Protein AF-A0A513X501-F1 (afdb_monomer)

Secondary structure (DSSP, 8-state):
-HHHHHHHHHHHHHHHHHHHHHHHHHHHHHHHHHHHHHHHHHHHHT-TT--S--HHHHHHHHHHHHHHHHHHHHHHHHHHSTT-------B--TT-SS-BS-TTS-SS-HHHHHHHHHHH-HHHHHHHHHHTT-----HHHHHHHHHHTT-SSS----

Organism: NCBI:txid112615

InterPro domains:
  IPR011598 Myc-type, basic helix-loop-helix (bHLH) domain [PF00010] (31-70)
  IPR036638 Helix-loop-helix DNA-binding domain superfamily [G3DSA:4.10.280.10] (30-89)
  IPR036638 Helix-loop-helix DNA-binding domain superfamily [SSF47459] (31-78)
  IPR045239 Transcription factor bHLH95-like, basic helix-loop-helix domain [cd11393] (33-77)

Radius of gyration: 31.14 Å; Cα contacts (8 Å, |Δi|>4): 43; chains: 1; bounding box: 76×45×89 Å

pLDDT: mean 70.7, std 17.61, range [33.5, 97.0]

Solvent-accessible surface area (backbone atoms only — not comparable to full-atom values): 9720 Å² total; per-residue (Å²): 114,70,67,61,52,51,53,50,52,50,53,53,50,50,53,50,49,53,51,52,52,51,51,50,52,52,53,54,50,51,56,54,51,50,54,50,54,49,52,53,50,53,56,46,71,74,41,96,76,66,68,98,55,59,72,70,54,50,51,49,50,49,53,52,49,53,51,50,51,50,54,50,50,51,53,55,53,45,71,76,53,78,82,68,92,74,96,59,72,76,49,86,52,91,92,50,100,60,74,47,79,49,98,79,69,66,103,53,57,70,69,54,51,52,49,48,38,41,72,76,38,49,64,63,38,46,54,53,30,49,75,68,77,41,82,91,66,60,73,89,55,46,60,60,57,59,52,59,78,72,53,97,77,84,89,86,73,135

Sequence (158 aa):
WLFIKVVFASLCFISFLIFLVNLLIVYQWQMYRAKIAEAIKALKNALPHSESGNQASILDNVINYIKFLKVRIDALSLTRLNGEASAHSFVHIEGFGHYLLHPQAYHQPLEEMVGHLLNLNPQVANELLEHKGLAIVPMDSAYAILQISSDPCSNLCP

Structure (mmCIF, N/CA/C/O backbone):
data_AF-A0A513X501-F1
#
_entry.id   AF-A0A513X501-F1
#
loop_
_atom_site.group_PDB
_atom_site.id
_atom_site.type_symbol
_atom_site.label_atom_id
_atom_site.label_alt_id
_atom_site.label_comp_id
_atom_site.label_asym_id
_atom_site.label_entity_id
_atom_site.label_seq_id
_atom_site.pdbx_PDB_ins_code
_atom_site.Cartn_x
_atom_site.Cartn_y
_atom_site.Cartn_z
_atom_site.occupancy
_atom_site.B_iso_or_equiv
_atom_site.auth_seq_id
_atom_site.auth_comp_id
_atom_site.auth_asym_id
_atom_site.auth_atom_id
_atom_site.pdbx_PDB_model_num
ATOM 1 N N . TRP A 1 1 ? -30.133 -11.949 52.568 1.00 77.56 1 TRP A N 1
ATOM 2 C CA . TRP A 1 1 ? -29.432 -10.650 52.441 1.00 77.56 1 TRP A CA 1
ATOM 3 C C . TRP A 1 1 ? -28.114 -10.757 51.668 1.00 77.56 1 TRP A C 1
ATOM 5 O O . TRP A 1 1 ? -27.929 -10.005 50.721 1.00 77.56 1 TRP A O 1
ATOM 15 N N . LEU A 1 2 ? -27.231 -11.716 51.986 1.00 90.00 2 LEU A N 1
ATOM 16 C CA . LEU A 1 2 ? -25.951 -11.912 51.279 1.00 90.00 2 LEU A CA 1
ATOM 17 C C . LEU A 1 2 ? -26.117 -12.218 49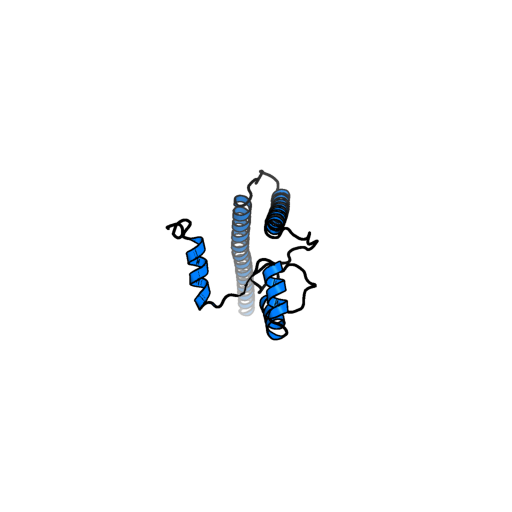.775 1.00 90.00 2 LEU A C 1
ATOM 19 O O . LEU A 1 2 ? -25.456 -11.604 48.948 1.00 90.00 2 LEU A O 1
ATOM 23 N N . PHE A 1 3 ? -27.064 -13.091 49.419 1.00 91.31 3 PHE A N 1
ATOM 24 C CA . PHE A 1 3 ? -27.344 -13.463 48.024 1.00 91.31 3 PHE A CA 1
ATOM 25 C C . PHE A 1 3 ? -27.724 -12.259 47.144 1.00 91.31 3 PHE A C 1
ATOM 27 O O . PHE A 1 3 ? -27.195 -12.088 46.052 1.00 91.31 3 PHE A O 1
ATOM 34 N N . ILE A 1 4 ? -28.571 -11.364 47.660 1.00 91.81 4 ILE A N 1
ATOM 35 C CA . ILE A 1 4 ? -29.000 -10.146 46.952 1.00 91.81 4 ILE A CA 1
ATOM 36 C C . ILE A 1 4 ? -27.806 -9.217 46.696 1.00 91.81 4 ILE A C 1
ATOM 38 O O . ILE A 1 4 ? -27.670 -8.674 45.604 1.00 91.81 4 ILE A O 1
ATOM 42 N N . LYS A 1 5 ? -26.903 -9.075 47.675 1.00 92.69 5 LYS A N 1
ATOM 43 C CA . LYS A 1 5 ? -25.679 -8.280 47.513 1.00 92.69 5 LYS A CA 1
ATOM 44 C C . LYS A 1 5 ? -24.746 -8.852 46.443 1.00 92.69 5 LYS A C 1
ATOM 46 O O . LYS A 1 5 ? -24.177 -8.080 45.678 1.00 92.69 5 LYS A O 1
ATOM 51 N N . VAL A 1 6 ? -24.615 -10.177 46.367 1.00 93.06 6 VAL A N 1
ATOM 52 C CA . VAL A 1 6 ? -23.782 -10.853 45.357 1.00 93.06 6 VAL A CA 1
ATOM 53 C C . VAL A 1 6 ? -24.349 -10.653 43.951 1.00 93.06 6 VAL A C 1
ATOM 55 O O . VAL A 1 6 ? -23.607 -10.295 43.040 1.00 93.06 6 VAL A O 1
ATOM 58 N N . VAL A 1 7 ? -25.664 -10.808 43.779 1.00 94.56 7 VAL A N 1
ATOM 59 C CA . VAL A 1 7 ? -26.328 -10.585 42.484 1.00 94.56 7 VAL A CA 1
ATOM 60 C C . VAL A 1 7 ? -26.182 -9.130 42.038 1.00 94.56 7 VAL A C 1
ATOM 62 O O . VAL A 1 7 ? -25.830 -8.872 40.890 1.00 94.56 7 VAL A O 1
ATOM 65 N N . PHE A 1 8 ? -26.377 -8.172 42.946 1.00 94.88 8 PHE A N 1
ATOM 66 C CA . PHE A 1 8 ? -26.233 -6.753 42.619 1.00 94.88 8 PHE A CA 1
ATOM 67 C C . PHE A 1 8 ? -24.787 -6.384 42.249 1.00 94.88 8 PHE A C 1
ATOM 69 O O . PHE A 1 8 ? -24.561 -5.673 41.272 1.00 94.88 8 PHE A O 1
ATOM 76 N N . ALA A 1 9 ? -23.799 -6.913 42.979 1.00 94.19 9 ALA A N 1
ATOM 77 C CA . ALA A 1 9 ? -22.387 -6.727 42.653 1.00 94.19 9 ALA A CA 1
ATOM 78 C C . ALA A 1 9 ? -22.026 -7.335 41.286 1.00 94.19 9 ALA A C 1
ATOM 80 O O . ALA A 1 9 ? -21.313 -6.707 40.507 1.00 94.19 9 ALA A O 1
ATOM 81 N N . SER A 1 10 ? -22.563 -8.517 40.964 1.00 93.94 10 SER A N 1
ATOM 82 C CA . SER A 1 10 ? -22.358 -9.176 39.671 1.00 93.94 10 SER A CA 1
ATOM 83 C C . SER A 1 10 ? -22.969 -8.382 38.514 1.00 93.94 10 SER A C 1
ATOM 85 O O . SER A 1 10 ? -22.292 -8.157 37.515 1.00 93.94 10 SER A O 1
ATOM 87 N N . LEU A 1 11 ? -24.197 -7.875 38.657 1.00 94.75 11 LEU A N 1
ATOM 88 C CA . LEU A 1 11 ? -24.830 -7.033 37.636 1.00 94.75 11 LEU A CA 1
ATOM 89 C C . LEU A 1 11 ? -24.072 -5.718 37.424 1.00 94.75 11 LEU A C 1
ATOM 91 O O . LEU A 1 11 ? -23.882 -5.294 36.285 1.00 94.75 11 LEU A O 1
ATOM 95 N N . CYS A 1 12 ? -23.590 -5.099 38.505 1.00 95.81 12 CYS A N 1
ATOM 96 C CA . CYS A 1 12 ? -22.773 -3.889 38.428 1.00 95.81 12 CYS A CA 1
ATOM 97 C C . CYS A 1 12 ? -21.448 -4.157 37.695 1.00 95.81 12 CYS A C 1
ATOM 99 O O . CYS A 1 12 ? -21.051 -3.393 36.816 1.00 95.81 12 CYS A O 1
ATOM 101 N N . PHE A 1 13 ? -20.807 -5.293 37.984 1.00 96.50 13 PHE A N 1
ATOM 102 C CA . PHE A 1 13 ? -19.590 -5.723 37.301 1.00 96.50 13 PHE A CA 1
ATOM 103 C C . PHE A 1 13 ? -19.830 -6.015 35.814 1.00 96.50 13 PHE A C 1
ATOM 105 O O . PHE A 1 13 ? -19.068 -5.553 34.969 1.00 96.50 13 PHE A O 1
ATOM 112 N N . ILE A 1 14 ? -20.917 -6.711 35.470 1.00 95.31 14 ILE A N 1
ATOM 113 C CA . ILE A 1 14 ? -21.296 -6.980 34.076 1.00 95.31 14 ILE A CA 1
ATOM 114 C C . ILE A 1 14 ? -21.557 -5.667 33.327 1.00 95.31 14 ILE A C 1
ATOM 116 O O . ILE A 1 14 ? -21.045 -5.481 32.226 1.00 95.31 14 ILE A O 1
ATOM 120 N N . SER A 1 15 ? -22.290 -4.726 33.928 1.00 95.50 15 SER A N 1
ATOM 121 C CA . SER A 1 15 ? -22.539 -3.412 33.324 1.00 95.50 15 SER A CA 1
ATOM 122 C C . SER A 1 15 ? -21.243 -2.628 33.100 1.00 95.50 15 SER A C 1
ATOM 124 O O . SER A 1 15 ? -21.082 -1.986 32.061 1.00 95.50 15 SER A O 1
ATOM 126 N N . PHE A 1 16 ? -20.303 -2.694 34.046 1.00 96.50 16 PHE A N 1
ATOM 127 C CA . PHE A 1 16 ? -18.990 -2.068 33.915 1.00 96.50 16 PHE A CA 1
ATOM 128 C C . PHE A 1 16 ? -18.161 -2.705 32.791 1.00 96.50 16 PHE A C 1
ATOM 130 O O . PHE A 1 16 ? -17.573 -1.992 31.980 1.00 96.50 16 PHE A O 1
ATOM 137 N N . LEU A 1 17 ? -18.168 -4.036 32.678 1.00 96.19 17 LEU A N 1
ATOM 138 C CA . LEU A 1 17 ? -17.501 -4.740 31.583 1.00 96.19 17 LEU A CA 1
ATOM 139 C C . LEU A 1 17 ? -18.095 -4.377 30.218 1.00 96.19 17 LEU A C 1
ATOM 141 O O . LEU A 1 17 ? -17.344 -4.104 29.285 1.00 96.19 17 LEU A O 1
ATOM 145 N N . ILE A 1 18 ? -19.425 -4.312 30.098 1.00 96.19 18 ILE A N 1
ATOM 146 C CA . ILE A 1 18 ? -20.095 -3.882 28.861 1.00 96.19 18 ILE A CA 1
ATOM 147 C C . ILE A 1 18 ? -19.661 -2.461 28.489 1.00 96.19 18 ILE A C 1
ATOM 149 O O . ILE A 1 18 ? -19.356 -2.196 27.325 1.00 96.19 18 ILE A O 1
ATOM 153 N N . PHE A 1 19 ? -19.595 -1.550 29.462 1.00 97.00 19 PHE A N 1
ATOM 154 C CA . PHE A 1 19 ? -19.128 -0.186 29.226 1.00 97.00 19 PHE A CA 1
ATOM 155 C C . PHE A 1 19 ? -17.679 -0.156 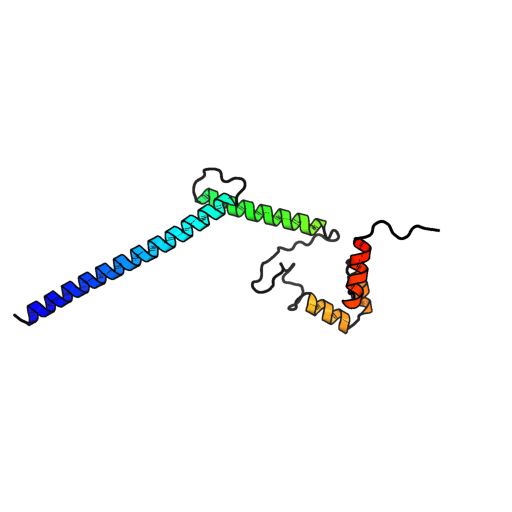28.723 1.00 97.00 19 PHE A C 1
ATOM 157 O O . PHE A 1 19 ? -17.394 0.509 27.728 1.00 97.00 19 PHE A O 1
ATOM 164 N N . LEU A 1 20 ? -16.777 -0.922 29.345 1.00 96.56 20 LEU A N 1
ATOM 165 C CA . LEU A 1 20 ? -15.379 -1.005 28.918 1.00 96.56 20 LEU A CA 1
ATOM 166 C C . LEU A 1 20 ? -15.221 -1.584 27.508 1.00 96.56 20 LEU A C 1
ATOM 168 O O . LEU A 1 20 ? -14.431 -1.061 26.725 1.00 96.56 20 LEU A O 1
ATOM 172 N N . VAL A 1 21 ? -15.980 -2.626 27.158 1.00 96.88 21 VAL A N 1
ATOM 173 C CA . VAL A 1 21 ? -15.942 -3.214 25.810 1.00 96.88 21 VAL A CA 1
ATOM 174 C C . VAL A 1 21 ? -16.429 -2.208 24.767 1.00 96.88 21 VAL A C 1
ATOM 176 O O . VAL A 1 21 ? -15.765 -2.021 23.750 1.00 96.88 21 VAL A O 1
ATOM 179 N N . ASN A 1 22 ? -17.534 -1.501 25.026 1.00 96.19 22 ASN A N 1
ATOM 180 C CA . ASN A 1 22 ? -18.016 -0.448 24.127 1.00 96.19 22 ASN A CA 1
ATOM 181 C C . ASN A 1 22 ? -16.998 0.691 23.984 1.00 96.19 22 ASN A C 1
ATOM 183 O O . ASN A 1 22 ? -16.740 1.148 22.871 1.00 96.19 22 ASN A O 1
ATOM 187 N N . LEU A 1 23 ? -16.374 1.112 25.088 1.00 96.12 23 LEU A N 1
ATOM 188 C CA . LEU A 1 23 ? -15.333 2.136 25.071 1.00 96.12 23 LEU A CA 1
ATOM 189 C C . LEU A 1 23 ? -14.127 1.698 24.227 1.00 96.12 23 LEU A C 1
ATOM 191 O O . LEU A 1 23 ? -13.620 2.485 23.430 1.00 96.12 23 LEU A O 1
ATOM 195 N N . LEU A 1 24 ? -13.706 0.436 24.346 1.00 95.62 24 LEU A N 1
ATOM 196 C CA . LEU A 1 24 ? -12.615 -0.127 23.555 1.00 95.62 24 LEU A CA 1
ATOM 197 C C . LEU A 1 24 ? -12.963 -0.198 22.060 1.00 95.62 24 LEU A C 1
ATOM 199 O O . LEU A 1 24 ? -12.135 0.170 21.228 1.00 95.62 24 LEU A O 1
ATOM 203 N N . ILE A 1 25 ? -14.183 -0.624 21.714 1.00 94.62 25 ILE A N 1
ATOM 204 C CA . ILE A 1 25 ? -14.667 -0.663 20.324 1.00 94.62 25 ILE A CA 1
ATOM 205 C C . ILE A 1 25 ? -14.643 0.742 19.719 1.00 94.62 25 ILE A C 1
ATOM 207 O O . ILE A 1 25 ? -14.110 0.934 18.627 1.00 94.62 25 ILE A O 1
ATOM 211 N N . VAL A 1 26 ? -15.169 1.736 20.440 1.00 94.25 26 VAL A N 1
ATOM 212 C CA . VAL A 1 26 ? -15.164 3.134 19.992 1.00 94.25 26 VAL A CA 1
ATOM 213 C C . VAL A 1 26 ? -13.733 3.640 19.823 1.00 94.25 26 VAL A C 1
ATOM 215 O O . VAL A 1 26 ? -13.429 4.274 18.815 1.00 94.25 26 VAL A O 1
ATOM 218 N N . TYR A 1 27 ? -12.837 3.332 20.760 1.00 93.44 27 TYR A N 1
ATOM 219 C CA . TYR A 1 27 ? -11.444 3.764 20.692 1.00 93.44 27 TYR A CA 1
ATOM 220 C C . TYR A 1 27 ? -10.715 3.185 19.470 1.00 93.44 27 TYR A C 1
ATOM 222 O O . TYR A 1 27 ? -10.088 3.922 18.708 1.00 93.44 27 TYR A O 1
ATOM 230 N N . GLN A 1 28 ? -10.860 1.880 19.226 1.00 91.19 28 GLN A N 1
ATOM 231 C CA . GLN A 1 28 ? -10.272 1.225 18.055 1.00 91.19 28 GLN A CA 1
ATOM 232 C C . GLN A 1 28 ? -10.867 1.744 16.742 1.00 91.19 28 GLN A C 1
ATOM 234 O O . GLN A 1 28 ? -10.147 1.970 15.766 1.00 91.19 28 GLN A O 1
ATOM 239 N N . TRP A 1 29 ? -12.176 1.997 16.725 1.00 92.50 29 TRP A N 1
ATOM 240 C CA . TRP A 1 29 ? -12.867 2.549 15.565 1.00 92.50 29 TRP A CA 1
ATOM 241 C C . TRP A 1 29 ? -12.352 3.942 15.187 1.00 92.50 29 TRP A C 1
ATOM 243 O O . TRP A 1 29 ? -12.150 4.225 14.005 1.00 92.50 29 TRP A O 1
ATOM 253 N N . GLN A 1 30 ? -12.081 4.804 16.171 1.00 92.62 30 GLN A N 1
ATOM 254 C CA . GLN A 1 30 ? -11.527 6.138 15.923 1.00 92.62 30 GLN A CA 1
ATOM 255 C C . GLN A 1 30 ? -10.139 6.070 15.278 1.00 92.62 30 GLN A C 1
ATOM 257 O O . GLN A 1 30 ? -9.883 6.762 14.293 1.00 92.62 30 GLN A O 1
ATOM 262 N N . MET A 1 31 ? -9.267 5.188 15.774 1.00 89.25 31 MET A N 1
ATOM 263 C CA . MET A 1 31 ? -7.927 4.997 15.210 1.00 89.25 31 MET A CA 1
ATOM 264 C C . MET A 1 31 ? -7.982 4.480 13.768 1.00 89.25 31 MET A C 1
ATOM 266 O O . MET A 1 31 ? -7.276 4.984 12.894 1.00 89.25 31 MET A O 1
ATOM 270 N N . TYR A 1 32 ? -8.861 3.515 13.486 1.00 90.00 32 TYR A N 1
ATOM 271 C CA . TYR A 1 32 ? -9.071 3.008 12.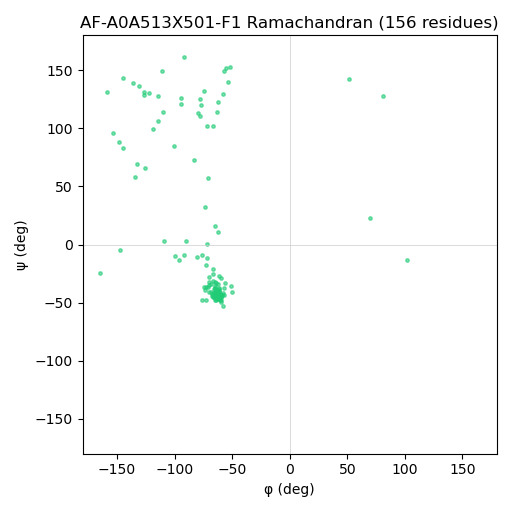130 1.00 90.00 32 TYR A CA 1
ATOM 272 C C . TYR A 1 32 ? -9.559 4.107 11.175 1.00 90.00 32 TYR A C 1
ATOM 274 O O . TYR A 1 32 ? -9.010 4.284 10.084 1.00 90.00 32 TYR A O 1
ATOM 282 N N . ARG A 1 33 ? -10.544 4.904 11.609 1.00 90.06 33 ARG A N 1
ATOM 283 C CA . ARG A 1 33 ? -11.065 6.026 10.819 1.00 90.06 33 ARG A CA 1
ATOM 284 C C . ARG A 1 33 ? -10.018 7.101 10.554 1.00 90.06 33 ARG A C 1
ATOM 286 O O . ARG A 1 33 ? -9.984 7.623 9.441 1.00 90.06 33 ARG A O 1
ATOM 293 N N . ALA A 1 34 ? -9.167 7.412 11.530 1.00 86.50 34 ALA A N 1
ATOM 294 C CA . ALA A 1 34 ? -8.083 8.375 11.360 1.00 86.50 34 ALA A CA 1
ATOM 295 C C . ALA A 1 34 ? -7.090 7.921 10.275 1.00 86.50 34 ALA A C 1
ATOM 297 O O . ALA A 1 34 ? -6.779 8.698 9.373 1.00 86.50 34 ALA A O 1
ATOM 298 N N . LYS A 1 35 ? -6.685 6.642 10.290 1.00 85.88 35 LYS A N 1
ATOM 299 C CA . LYS A 1 35 ? -5.780 6.067 9.277 1.00 85.88 35 LYS A CA 1
ATOM 300 C C . LYS A 1 35 ? -6.385 6.090 7.871 1.00 85.88 35 LYS A C 1
ATOM 302 O O . LYS A 1 35 ? -5.694 6.424 6.912 1.00 85.88 35 LYS A O 1
ATOM 307 N N . ILE A 1 36 ? -7.678 5.784 7.733 1.00 83.75 36 ILE A N 1
ATOM 308 C CA . ILE A 1 36 ? -8.371 5.885 6.437 1.00 83.75 36 ILE A CA 1
ATOM 309 C C . ILE A 1 36 ? -8.423 7.335 5.954 1.00 83.75 36 ILE A C 1
ATOM 311 O O . ILE A 1 36 ? -8.165 7.599 4.782 1.00 83.75 36 ILE A O 1
ATOM 315 N N . ALA A 1 37 ? -8.756 8.2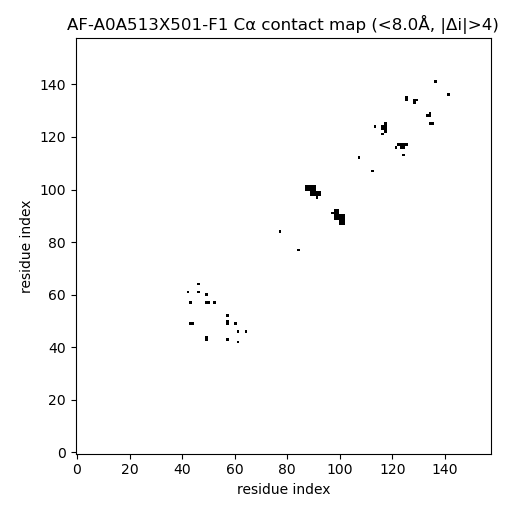80 6.834 1.00 81.31 37 ALA A N 1
ATOM 316 C CA . ALA A 1 37 ? -8.846 9.690 6.468 1.00 81.31 37 ALA A CA 1
ATOM 317 C C . ALA A 1 37 ? -7.494 10.237 5.981 1.00 81.31 37 ALA A C 1
ATOM 319 O O . ALA A 1 37 ? -7.443 10.976 4.997 1.00 81.31 37 ALA A O 1
ATOM 320 N N . GLU A 1 38 ? -6.402 9.836 6.630 1.00 83.62 38 GLU A N 1
ATOM 321 C CA . GLU A 1 38 ? -5.044 10.183 6.218 1.00 83.62 38 GLU A CA 1
ATOM 322 C C . GLU A 1 38 ? -4.684 9.579 4.853 1.00 83.62 38 GLU A C 1
ATOM 324 O O . GLU A 1 38 ? -4.221 10.303 3.970 1.00 83.62 38 GLU A O 1
ATOM 329 N N . ALA A 1 39 ? -4.986 8.296 4.633 1.00 77.00 39 ALA A N 1
ATOM 330 C CA . ALA A 1 39 ? -4.763 7.635 3.348 1.00 77.00 39 ALA A CA 1
ATOM 331 C C . ALA A 1 39 ? -5.556 8.302 2.209 1.00 77.00 39 ALA A C 1
ATOM 333 O O . ALA A 1 39 ? -5.005 8.563 1.142 1.00 77.00 39 ALA A O 1
ATOM 334 N N . ILE A 1 40 ? -6.825 8.653 2.444 1.00 76.19 40 ILE A N 1
ATOM 335 C CA . ILE A 1 40 ? -7.663 9.371 1.470 1.00 76.19 40 ILE A CA 1
ATOM 336 C C . ILE A 1 40 ? -7.083 10.759 1.168 1.00 76.19 40 ILE A C 1
ATOM 338 O O . ILE A 1 40 ? -7.070 11.187 0.014 1.00 76.19 40 ILE A O 1
ATOM 342 N N . LYS A 1 41 ? -6.575 11.470 2.181 1.00 78.00 41 LYS A N 1
ATOM 343 C CA . LYS A 1 41 ? -5.936 12.779 1.995 1.00 78.00 41 LYS A CA 1
ATOM 344 C C . LYS A 1 41 ? -4.648 12.667 1.173 1.00 78.00 41 LYS A C 1
ATOM 346 O O . LYS A 1 41 ? -4.448 13.469 0.265 1.00 78.00 41 LYS A O 1
ATOM 351 N N . ALA A 1 42 ? -3.805 11.674 1.455 1.00 78.88 42 ALA A N 1
ATOM 352 C CA . ALA A 1 42 ? -2.592 11.409 0.683 1.00 7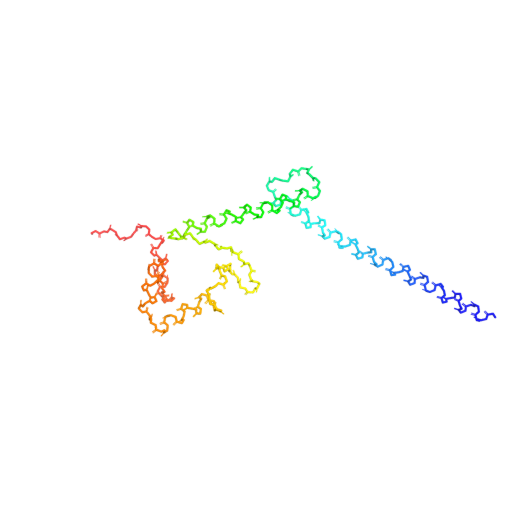8.88 42 ALA A CA 1
ATOM 353 C C . ALA A 1 42 ? -2.922 11.075 -0.782 1.00 78.88 42 ALA A C 1
ATOM 355 O O . ALA A 1 42 ? -2.324 11.642 -1.695 1.00 78.88 42 ALA A O 1
ATOM 356 N N . LEU A 1 43 ? -3.941 10.239 -1.000 1.00 72.62 43 LEU A N 1
ATOM 357 C CA . LEU A 1 43 ? -4.450 9.894 -2.326 1.00 72.62 43 LEU A CA 1
ATOM 358 C C . LEU A 1 43 ? -4.936 11.136 -3.091 1.00 72.62 43 LEU A C 1
ATOM 360 O O . LEU A 1 43 ? -4.606 11.312 -4.260 1.00 72.62 43 LEU A O 1
ATOM 364 N N . LYS A 1 44 ? -5.674 12.030 -2.418 1.00 72.00 44 LYS A N 1
ATOM 365 C CA . LYS A 1 44 ? -6.156 13.288 -3.004 1.00 72.00 44 LYS A CA 1
ATOM 366 C C . LYS A 1 44 ? -5.004 14.204 -3.431 1.00 72.00 44 LYS A C 1
ATOM 368 O O . LYS A 1 44 ? -5.076 14.803 -4.499 1.00 72.00 44 LYS A O 1
ATOM 373 N N . ASN A 1 45 ? -3.951 14.302 -2.620 1.00 73.75 45 ASN A N 1
ATOM 374 C CA . ASN A 1 45 ? -2.785 15.142 -2.913 1.00 73.75 45 ASN A CA 1
ATOM 375 C C . ASN A 1 45 ? -1.929 14.603 -4.069 1.00 73.75 45 ASN A C 1
ATOM 377 O O . ASN A 1 45 ? -1.266 15.380 -4.747 1.00 73.75 45 ASN A O 1
ATOM 381 N N . ALA A 1 46 ? -1.932 13.288 -4.292 1.00 69.19 46 ALA A N 1
ATOM 382 C CA . ALA A 1 46 ? -1.218 12.662 -5.402 1.00 69.19 46 ALA A CA 1
ATOM 383 C C . ALA A 1 46 ? -1.925 12.846 -6.761 1.00 69.19 46 ALA A C 1
ATOM 385 O O . ALA A 1 46 ? -1.355 12.504 -7.799 1.00 69.19 46 ALA A O 1
ATOM 386 N N . LEU A 1 47 ? -3.160 13.366 -6.772 1.00 70.88 47 LEU A N 1
ATOM 387 C CA . LEU A 1 47 ? -3.958 13.535 -7.981 1.00 70.88 47 LEU A CA 1
ATOM 388 C C . LEU A 1 47 ? -3.790 14.946 -8.574 1.00 70.88 47 LEU A C 1
ATOM 390 O O . LEU A 1 47 ? -4.073 15.929 -7.887 1.00 70.88 47 LEU A O 1
ATOM 394 N N . PRO A 1 48 ? -3.421 15.079 -9.861 1.00 64.88 48 PRO A N 1
ATOM 395 C CA . PRO A 1 48 ? -3.242 16.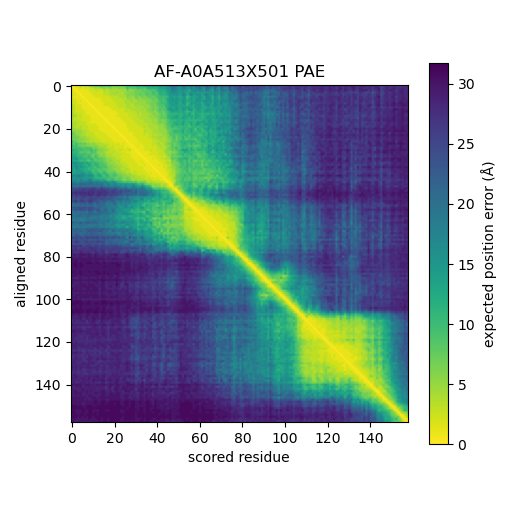385 -10.502 1.00 64.88 48 PRO A CA 1
ATOM 396 C C . PRO A 1 48 ? -4.553 17.179 -10.656 1.00 64.88 48 PRO A C 1
ATOM 398 O O . PRO A 1 48 ? -4.515 18.403 -10.771 1.00 64.88 48 PRO A O 1
ATOM 401 N N . HIS A 1 49 ? -5.713 16.509 -10.620 1.00 58.84 49 HIS A N 1
ATOM 402 C CA . HIS A 1 49 ? -7.041 17.122 -10.739 1.00 58.84 49 HIS A CA 1
ATOM 403 C C . HIS A 1 49 ? -7.993 16.601 -9.655 1.00 58.84 49 HIS A C 1
ATOM 405 O O . HIS A 1 49 ? -8.938 15.864 -9.931 1.00 58.84 49 HIS A O 1
ATOM 411 N N . SER A 1 50 ? -7.749 16.966 -8.392 1.00 58.56 50 SER A N 1
ATOM 412 C CA . SER A 1 50 ? -8.756 16.771 -7.342 1.00 58.56 50 SER A CA 1
ATOM 413 C C . SER A 1 50 ? -9.766 17.923 -7.345 1.00 58.56 50 SER A C 1
ATOM 415 O O . SER A 1 50 ? -9.759 18.788 -6.469 1.00 58.56 50 SER A O 1
ATOM 417 N N . GLU A 1 51 ? -10.649 17.953 -8.348 1.00 58.84 51 GLU A N 1
ATOM 418 C CA . GLU A 1 51 ? -11.844 18.797 -8.254 1.00 58.84 51 GLU A CA 1
ATOM 419 C C . GLU A 1 51 ? -12.648 18.426 -7.000 1.00 58.84 51 GLU A C 1
ATOM 421 O O . GLU A 1 51 ? -12.630 17.285 -6.527 1.00 58.84 51 GLU A O 1
ATOM 426 N N . SER A 1 52 ? -13.335 19.417 -6.432 1.00 57.75 52 SER A N 1
ATOM 427 C CA . SER A 1 52 ? -14.139 19.325 -5.211 1.00 57.75 52 SER A CA 1
ATOM 428 C C . SER A 1 52 ? -15.427 18.513 -5.419 1.00 57.75 52 SER A C 1
ATOM 430 O O . SER A 1 52 ? -16.528 19.018 -5.216 1.00 57.75 52 SER A O 1
ATOM 432 N N . GLY A 1 53 ? -15.295 17.266 -5.863 1.00 59.94 53 GLY A N 1
ATOM 433 C CA . GLY A 1 53 ? -16.390 16.331 -6.095 1.00 59.94 53 GLY A CA 1
ATOM 434 C C . GLY A 1 53 ? -16.701 15.444 -4.883 1.00 59.94 53 GLY A C 1
ATOM 435 O O . GLY A 1 53 ? -15.882 15.269 -3.979 1.00 59.94 53 GLY A O 1
ATOM 436 N N . ASN A 1 54 ? -17.897 14.846 -4.874 1.00 65.00 54 ASN A N 1
ATOM 437 C CA . ASN A 1 54 ? -18.331 13.861 -3.872 1.00 65.00 54 ASN A CA 1
ATOM 438 C C . ASN A 1 54 ? -17.340 12.681 -3.777 1.00 65.00 54 ASN A C 1
ATOM 440 O O . ASN A 1 54 ? -16.717 12.318 -4.772 1.00 65.00 54 ASN A O 1
ATOM 444 N N . GLN A 1 55 ? -17.219 12.024 -2.616 1.00 66.25 55 GLN A N 1
ATOM 445 C CA . GLN A 1 55 ? -16.224 10.959 -2.371 1.00 66.25 55 GLN A CA 1
ATOM 446 C C . GLN A 1 55 ? -16.207 9.852 -3.448 1.00 66.25 55 GLN A C 1
ATOM 448 O O . GLN A 1 55 ? -15.136 9.370 -3.811 1.00 66.25 55 GLN A O 1
ATOM 453 N N . ALA A 1 56 ? -17.367 9.496 -4.009 1.00 70.44 56 ALA A N 1
ATOM 454 C CA . ALA A 1 56 ? -17.471 8.545 -5.118 1.00 70.44 56 ALA A CA 1
ATOM 455 C C . ALA A 1 56 ? -16.775 9.039 -6.402 1.00 70.44 56 ALA A C 1
ATOM 457 O O . ALA A 1 56 ? -16.074 8.273 -7.052 1.00 70.44 56 ALA A O 1
ATOM 458 N N . SER A 1 57 ? -16.903 10.328 -6.728 1.00 70.00 57 SER A N 1
ATOM 459 C CA . SER A 1 57 ? -16.229 10.936 -7.885 1.00 70.00 57 SER A CA 1
ATOM 460 C C . SER A 1 57 ? -14.718 11.064 -7.692 1.00 70.00 57 SER A C 1
ATOM 462 O O . SER A 1 57 ? -13.970 10.907 -8.647 1.00 70.00 57 SER A O 1
ATOM 464 N N . ILE A 1 58 ? -14.241 11.269 -6.456 1.00 71.50 58 ILE A N 1
ATOM 465 C CA . ILE A 1 58 ? -12.799 11.276 -6.162 1.00 71.50 58 ILE A CA 1
ATOM 466 C C . ILE A 1 58 ? -12.205 9.888 -6.420 1.00 71.50 58 ILE A C 1
ATOM 468 O O . ILE A 1 58 ? -11.142 9.781 -7.024 1.00 71.50 58 ILE A O 1
ATOM 472 N N . LEU A 1 59 ? -12.894 8.825 -5.994 1.00 74.19 59 LEU A N 1
ATOM 473 C CA . LEU A 1 59 ? -12.463 7.449 -6.247 1.00 74.19 59 LEU A CA 1
ATOM 474 C C . LEU A 1 59 ? -12.492 7.107 -7.742 1.00 74.19 59 LEU A C 1
ATOM 476 O O . LEU A 1 59 ? -11.546 6.497 -8.235 1.00 74.19 59 LEU A O 1
ATOM 480 N N . ASP A 1 60 ? -13.524 7.541 -8.467 1.00 78.00 60 ASP A N 1
ATOM 481 C CA . ASP A 1 60 ? -13.595 7.351 -9.919 1.00 78.00 60 ASP A CA 1
ATOM 482 C C . ASP A 1 60 ? -12.457 8.090 -10.642 1.00 78.00 60 ASP A C 1
ATOM 484 O O . ASP A 1 60 ? -11.754 7.508 -11.467 1.00 78.00 60 ASP A O 1
ATOM 488 N N . ASN A 1 61 ? -12.166 9.329 -10.237 1.00 75.62 61 ASN A N 1
ATOM 489 C CA . ASN A 1 61 ? -11.033 10.100 -10.749 1.00 75.62 61 ASN A CA 1
ATOM 490 C C . ASN A 1 61 ? -9.687 9.420 -10.456 1.00 75.62 61 ASN A C 1
ATOM 492 O O . ASN A 1 61 ? -8.804 9.425 -11.313 1.00 75.62 61 ASN A O 1
ATOM 496 N N . VAL A 1 62 ? -9.524 8.790 -9.286 1.00 77.75 62 VAL A N 1
ATOM 497 C CA . VAL A 1 62 ? -8.328 7.993 -8.958 1.00 77.75 62 VAL A CA 1
ATOM 498 C C . VAL A 1 62 ? -8.210 6.786 -9.883 1.00 77.75 62 VAL A C 1
ATOM 500 O O . VAL A 1 62 ? -7.142 6.553 -10.446 1.00 77.75 62 VAL A O 1
ATOM 503 N N . ILE A 1 63 ? -9.296 6.036 -10.079 1.00 81.81 63 ILE A N 1
ATOM 504 C CA . ILE A 1 63 ? -9.312 4.880 -10.983 1.00 81.81 63 ILE A CA 1
ATOM 505 C C . ILE A 1 63 ? -8.956 5.322 -12.408 1.00 81.81 63 ILE A C 1
ATOM 507 O O . ILE A 1 63 ? -8.119 4.694 -13.058 1.00 81.81 63 ILE A O 1
ATOM 511 N N . ASN A 1 64 ? -9.543 6.419 -12.884 1.00 80.69 64 ASN A N 1
ATOM 512 C CA . ASN A 1 64 ? -9.279 6.965 -14.211 1.00 80.69 64 ASN A CA 1
ATOM 513 C C . ASN A 1 64 ? -7.833 7.461 -14.348 1.00 80.69 64 ASN A C 1
ATOM 515 O O . ASN A 1 64 ? -7.207 7.228 -15.381 1.00 80.69 64 ASN A O 1
ATOM 519 N N . TYR A 1 65 ? -7.258 8.055 -13.299 1.00 80.06 65 TYR A N 1
ATOM 520 C CA . TYR A 1 65 ? -5.856 8.470 -13.301 1.00 80.06 65 TYR A CA 1
ATOM 521 C C . TYR A 1 65 ? -4.890 7.280 -13.305 1.00 80.06 65 TYR A C 1
ATOM 523 O O . TYR A 1 65 ? -3.925 7.288 -14.064 1.00 80.06 65 TYR A O 1
ATOM 531 N N . ILE A 1 66 ? -5.164 6.219 -12.538 1.00 82.31 66 ILE A N 1
ATOM 532 C CA . ILE A 1 66 ? -4.368 4.981 -12.576 1.00 82.31 66 ILE A CA 1
ATOM 533 C C . ILE A 1 66 ? -4.443 4.341 -13.967 1.00 82.31 66 ILE A C 1
ATOM 535 O O . ILE A 1 66 ? -3.416 3.937 -14.510 1.00 82.31 66 ILE A O 1
ATOM 539 N N . LYS A 1 67 ? -5.634 4.296 -14.582 1.00 79.75 67 LYS A N 1
ATOM 540 C CA . LYS A 1 67 ? -5.802 3.831 -15.968 1.00 79.75 67 LYS A CA 1
ATOM 541 C C . LYS A 1 67 ? -4.987 4.680 -16.945 1.00 79.75 67 LYS A C 1
ATOM 543 O O . LYS A 1 67 ? -4.290 4.124 -17.786 1.00 79.75 67 LYS A O 1
ATOM 548 N N . PHE A 1 68 ? -5.031 6.005 -16.810 1.00 79.06 68 PHE A N 1
ATOM 549 C CA . PHE A 1 68 ? -4.250 6.924 -17.637 1.00 79.06 68 PHE A CA 1
ATOM 550 C C . PHE A 1 68 ? -2.739 6.712 -17.474 1.00 79.06 68 PHE A C 1
ATOM 552 O O . PHE A 1 68 ? -2.022 6.613 -18.468 1.00 79.06 68 PHE A O 1
ATOM 559 N N . LEU A 1 69 ? -2.252 6.602 -16.235 1.00 79.12 69 LEU A N 1
ATOM 560 C CA . LEU A 1 69 ? -0.845 6.330 -15.949 1.00 79.12 69 LEU A CA 1
ATOM 561 C C . LEU A 1 69 ? -0.405 4.991 -16.536 1.00 79.12 69 LEU A C 1
ATOM 563 O O . LEU A 1 69 ? 0.656 4.935 -17.151 1.00 79.12 69 LEU A O 1
ATOM 567 N N . LYS A 1 70 ? -1.231 3.946 -16.406 1.00 76.25 70 LYS A N 1
ATOM 568 C CA . LYS A 1 70 ? -0.973 2.638 -17.014 1.00 76.25 70 LYS A CA 1
ATOM 569 C C . LYS A 1 70 ? -0.833 2.762 -18.530 1.00 76.25 70 LYS A C 1
ATOM 571 O O . LYS A 1 70 ? 0.213 2.419 -19.054 1.00 76.25 70 LYS A O 1
ATOM 576 N N . VAL A 1 71 ? -1.798 3.381 -19.213 1.00 73.69 71 VAL A N 1
ATOM 577 C CA . VAL A 1 71 ? -1.726 3.612 -20.670 1.00 73.69 71 VAL A CA 1
ATOM 578 C C . VAL A 1 71 ? -0.476 4.406 -21.067 1.00 73.69 71 VAL A C 1
ATOM 580 O O . VAL A 1 71 ? 0.138 4.129 -22.095 1.00 73.69 71 VAL A O 1
ATOM 583 N N . ARG A 1 72 ? -0.063 5.385 -20.256 1.00 70.75 72 ARG A N 1
ATOM 584 C CA . ARG A 1 72 ? 1.132 6.190 -20.533 1.00 70.75 72 ARG A CA 1
ATOM 585 C C . ARG A 1 72 ? 2.423 5.392 -20.367 1.00 70.75 72 ARG A C 1
ATOM 587 O O . ARG A 1 72 ? 3.325 5.542 -21.185 1.00 70.75 72 ARG A O 1
ATOM 594 N N . ILE A 1 73 ? 2.512 4.557 -19.335 1.00 70.75 73 ILE A N 1
ATOM 595 C CA . ILE A 1 73 ? 3.635 3.636 -19.124 1.00 70.75 73 ILE A CA 1
ATOM 596 C C . ILE A 1 73 ? 3.677 2.604 -20.251 1.00 70.75 73 ILE A C 1
ATOM 598 O O . ILE A 1 73 ? 4.745 2.381 -20.811 1.00 70.75 73 ILE A O 1
ATOM 602 N N . ASP A 1 74 ? 2.527 2.057 -20.645 1.00 65.31 74 ASP A N 1
ATOM 603 C CA . ASP A 1 74 ? 2.404 1.096 -21.739 1.00 65.31 74 ASP A CA 1
ATOM 604 C C . ASP A 1 74 ? 2.907 1.717 -23.051 1.00 65.31 74 ASP A C 1
ATOM 606 O O . ASP A 1 74 ? 3.788 1.154 -23.698 1.00 65.31 74 ASP A O 1
ATOM 610 N N . ALA A 1 75 ? 2.459 2.929 -23.395 1.00 64.50 75 ALA A N 1
ATOM 611 C CA . ALA A 1 75 ? 2.927 3.652 -24.577 1.00 64.50 75 ALA A CA 1
ATOM 612 C C . ALA A 1 75 ? 4.433 3.972 -24.523 1.00 64.50 75 ALA A C 1
ATOM 614 O O . ALA A 1 75 ? 5.136 3.763 -25.509 1.00 64.50 75 ALA A O 1
ATOM 615 N N . LEU A 1 76 ? 4.951 4.425 -23.373 1.00 60.84 76 LEU A N 1
ATOM 616 C CA . LEU A 1 76 ? 6.383 4.697 -23.189 1.00 60.84 76 LEU A CA 1
ATOM 617 C C . LEU A 1 76 ? 7.232 3.418 -23.286 1.00 60.84 76 LEU A C 1
ATOM 619 O O . LEU A 1 76 ? 8.327 3.438 -23.854 1.00 60.84 76 LEU A O 1
ATOM 623 N N . SER A 1 77 ? 6.723 2.301 -22.765 1.00 55.59 77 SER A N 1
ATOM 624 C CA . SER A 1 77 ? 7.373 0.990 -22.828 1.00 55.59 77 SER A CA 1
ATOM 625 C C . SER A 1 77 ? 7.354 0.400 -24.242 1.00 55.59 77 SER A C 1
ATOM 627 O O . SER A 1 77 ? 8.363 -0.149 -24.679 1.00 55.59 77 SER A O 1
ATOM 629 N N . LEU A 1 78 ? 6.274 0.620 -24.999 1.00 50.31 78 LEU A N 1
ATOM 630 C CA . LEU A 1 78 ? 6.163 0.263 -26.413 1.00 50.31 78 LEU A CA 1
ATOM 631 C C . LEU A 1 78 ? 7.142 1.080 -27.271 1.00 50.31 78 LEU A C 1
ATOM 633 O O . LEU A 1 78 ? 7.784 0.537 -28.164 1.00 50.31 78 LEU A O 1
ATOM 637 N N . THR A 1 79 ? 7.336 2.368 -26.963 1.00 51.62 79 THR A N 1
ATOM 638 C CA . THR A 1 79 ? 8.282 3.224 -27.701 1.00 51.62 79 THR A CA 1
ATOM 639 C C . THR A 1 79 ? 9.760 2.932 -27.422 1.00 51.62 79 THR A C 1
ATOM 641 O O . THR A 1 79 ? 10.602 3.326 -28.223 1.00 51.62 79 THR A O 1
ATOM 644 N N . ARG A 1 80 ? 10.106 2.226 -26.333 1.00 48.19 80 ARG A N 1
ATOM 645 C CA . ARG A 1 80 ? 11.493 1.786 -26.060 1.00 48.19 80 ARG A CA 1
ATOM 646 C C . ARG A 1 80 ? 11.820 0.385 -26.595 1.00 48.19 80 ARG A C 1
ATOM 648 O O . ARG A 1 80 ? 12.988 0.016 -26.601 1.00 48.19 80 ARG A O 1
ATOM 655 N N . LEU A 1 81 ? 10.819 -0.357 -27.071 1.00 44.22 81 LEU A N 1
ATOM 656 C CA . LEU A 1 81 ? 10.940 -1.660 -27.736 1.00 44.22 81 LEU A CA 1
ATOM 657 C C . LEU A 1 81 ? 10.061 -1.656 -28.997 1.00 44.22 81 LEU A C 1
ATOM 659 O O . LEU A 1 81 ? 9.129 -2.446 -29.139 1.00 44.22 81 LEU A O 1
ATOM 663 N N . ASN A 1 82 ? 10.317 -0.719 -29.912 1.00 46.22 82 ASN A N 1
ATOM 664 C CA . ASN A 1 82 ? 9.570 -0.661 -31.162 1.00 46.22 82 ASN A CA 1
ATOM 665 C C . ASN A 1 82 ? 9.991 -1.819 -32.078 1.00 46.22 82 ASN A C 1
ATOM 667 O O . ASN A 1 82 ? 11.031 -1.757 -32.732 1.00 46.22 82 ASN A O 1
ATOM 671 N N . GLY A 1 83 ? 9.150 -2.849 -32.131 1.00 45.88 83 GLY A N 1
ATOM 672 C CA . GLY A 1 83 ? 9.252 -3.930 -33.105 1.00 45.88 83 GLY A CA 1
ATOM 673 C C . GLY A 1 83 ? 8.008 -4.808 -33.225 1.00 45.88 83 GLY A C 1
ATOM 674 O O . GLY A 1 83 ? 7.796 -5.367 -34.292 1.00 45.88 83 GLY A O 1
ATOM 675 N N . GLU A 1 84 ? 7.148 -4.907 -32.203 1.00 43.88 84 GLU A N 1
ATOM 676 C CA . GLU A 1 84 ? 5.885 -5.643 -32.345 1.00 43.88 84 GLU A CA 1
ATOM 677 C C . GLU A 1 84 ? 4.851 -5.208 -31.300 1.00 43.88 84 GLU A C 1
ATOM 679 O O . GLU A 1 84 ? 5.149 -5.105 -30.109 1.00 43.88 84 GLU A O 1
ATOM 684 N N . ALA A 1 85 ? 3.626 -4.922 -31.749 1.00 41.31 85 ALA A N 1
ATOM 685 C CA . ALA A 1 85 ? 2.520 -4.554 -30.875 1.00 41.31 85 ALA A CA 1
ATOM 686 C C . ALA A 1 85 ? 2.125 -5.758 -30.004 1.00 41.31 85 ALA A C 1
ATOM 688 O O . ALA A 1 85 ? 1.439 -6.672 -30.458 1.00 41.31 85 ALA A O 1
ATOM 689 N N . SER A 1 86 ? 2.551 -5.767 -28.741 1.00 43.59 86 SER A N 1
ATOM 690 C CA . SER A 1 86 ? 2.113 -6.785 -27.788 1.00 43.59 86 SER A CA 1
ATOM 691 C C . SER A 1 86 ? 0.720 -6.436 -27.261 1.00 43.59 86 SER A C 1
ATOM 693 O O . SER A 1 86 ? 0.540 -5.457 -26.540 1.00 43.59 86 SER A O 1
ATOM 695 N N . ALA A 1 87 ? -0.275 -7.251 -27.610 1.00 42.59 87 ALA A N 1
ATOM 696 C CA . ALA A 1 87 ? -1.672 -7.129 -27.189 1.00 42.59 87 A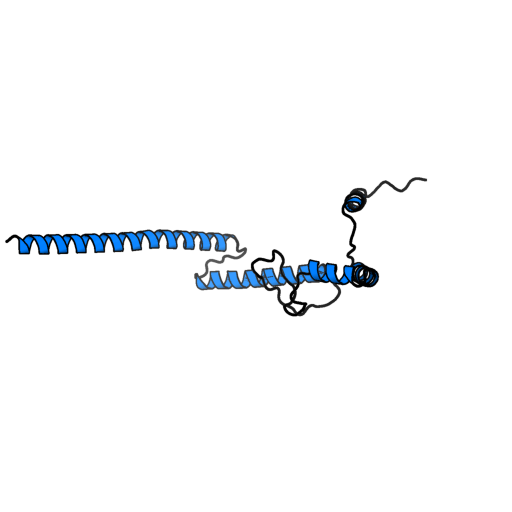LA A CA 1
ATOM 697 C C . ALA A 1 87 ? -1.926 -7.530 -25.714 1.00 42.59 87 ALA A C 1
ATOM 699 O O . ALA A 1 87 ? -2.976 -8.089 -25.397 1.00 42.59 87 ALA A O 1
ATOM 700 N N . HIS A 1 88 ? -0.972 -7.310 -24.801 1.00 46.62 88 HIS A N 1
ATOM 701 C CA . HIS A 1 88 ? -0.957 -7.992 -23.501 1.00 46.62 88 HIS A CA 1
ATOM 702 C C . HIS A 1 88 ? -0.860 -7.031 -22.311 1.00 46.62 88 HIS A C 1
ATOM 704 O O . HIS A 1 88 ? 0.011 -6.170 -22.243 1.00 46.62 88 HIS A O 1
ATOM 710 N N . SER A 1 89 ? -1.771 -7.208 -21.345 1.00 42.88 89 SER A N 1
ATOM 711 C CA . SER A 1 89 ? -1.844 -6.413 -20.114 1.00 42.88 89 SER A CA 1
ATOM 712 C C . SER A 1 89 ? -0.743 -6.798 -19.128 1.00 42.88 89 SER A C 1
ATOM 714 O O . SER A 1 89 ? -0.613 -7.963 -18.759 1.00 42.88 89 SER A O 1
ATOM 716 N N . PHE A 1 90 ? -0.057 -5.793 -18.589 1.00 49.88 90 PHE A N 1
ATOM 717 C CA . PHE A 1 90 ? 0.808 -5.930 -17.419 1.00 49.88 90 PHE A CA 1
ATOM 718 C C . PHE A 1 90 ? -0.011 -6.368 -16.192 1.00 49.88 90 PHE A C 1
ATOM 720 O O . PHE A 1 90 ? -0.972 -5.684 -15.807 1.00 49.88 90 PHE A O 1
ATOM 727 N N . VAL A 1 91 ? 0.360 -7.503 -15.590 1.00 47.03 91 VAL A N 1
ATOM 728 C CA . VAL A 1 91 ? -0.201 -8.019 -14.331 1.00 47.03 91 VAL A CA 1
ATOM 729 C C . VAL A 1 91 ? 0.902 -8.007 -13.275 1.00 47.03 91 VAL A C 1
ATOM 731 O O . VAL A 1 91 ? 1.999 -8.512 -13.504 1.00 47.03 91 VAL A O 1
ATOM 734 N N . HIS A 1 92 ? 0.621 -7.396 -12.125 1.00 44.09 92 HIS A N 1
ATOM 735 C CA . HIS A 1 92 ? 1.509 -7.440 -10.967 1.00 44.09 92 HIS A CA 1
ATOM 736 C C . HIS A 1 92 ? 1.364 -8.802 -10.280 1.00 44.09 92 HIS A C 1
ATOM 738 O O . HIS A 1 92 ? 0.263 -9.149 -9.854 1.00 44.09 92 HIS A O 1
ATOM 744 N N . ILE A 1 93 ? 2.456 -9.562 -10.188 1.00 52.03 93 ILE A N 1
ATOM 745 C CA . ILE A 1 93 ? 2.522 -10.806 -9.418 1.00 52.03 93 ILE A CA 1
ATOM 746 C C . ILE A 1 93 ? 3.414 -10.536 -8.208 1.00 52.03 93 ILE A C 1
ATOM 748 O O . ILE A 1 93 ? 4.601 -10.237 -8.348 1.00 52.03 93 ILE A O 1
ATOM 752 N N . GLU A 1 94 ? 2.815 -10.589 -7.023 1.00 43.06 94 GLU A N 1
ATOM 753 C CA . GLU A 1 94 ? 3.496 -10.351 -5.752 1.00 43.06 94 GLU A CA 1
ATOM 754 C C . GLU A 1 94 ? 4.669 -11.335 -5.580 1.00 43.06 94 GLU A C 1
ATOM 756 O O . GLU A 1 94 ? 4.516 -12.538 -5.783 1.00 43.06 94 GLU A O 1
ATOM 761 N N . GLY A 1 95 ? 5.857 -10.813 -5.251 1.00 46.78 95 GLY A N 1
ATOM 762 C CA . GLY A 1 95 ? 7.096 -11.593 -5.103 1.00 46.78 95 GLY A CA 1
ATOM 763 C C . GLY A 1 95 ? 8.074 -11.509 -6.282 1.00 46.78 95 GLY A C 1
ATOM 764 O O . GLY A 1 95 ? 9.243 -11.843 -6.115 1.00 46.78 95 GLY A O 1
ATOM 765 N N . PHE A 1 96 ? 7.652 -10.985 -7.436 1.00 52.16 96 PHE A N 1
ATOM 766 C CA . PHE A 1 96 ? 8.519 -10.760 -8.594 1.00 52.16 96 PHE A CA 1
ATOM 767 C C . PHE A 1 96 ? 8.628 -9.253 -8.839 1.00 52.16 96 PHE A C 1
ATOM 769 O O . PHE A 1 96 ? 7.685 -8.615 -9.294 1.00 52.16 96 PHE A O 1
ATOM 776 N N . GLY A 1 97 ? 9.774 -8.656 -8.502 1.00 48.19 97 GLY A N 1
ATOM 777 C CA . GLY A 1 97 ? 10.019 -7.204 -8.539 1.00 48.19 97 GLY A CA 1
ATOM 778 C C . GLY A 1 97 ? 9.929 -6.524 -9.917 1.00 48.19 97 GLY A C 1
ATOM 779 O O . GLY A 1 97 ? 10.309 -5.362 -10.039 1.00 48.19 97 GLY A O 1
ATOM 780 N N . HIS A 1 98 ? 9.424 -7.208 -10.947 1.00 49.91 98 HIS A N 1
ATOM 781 C CA . HIS A 1 98 ? 9.242 -6.681 -12.294 1.00 49.91 98 HIS A CA 1
ATOM 782 C C . HIS A 1 98 ? 7.876 -7.078 -12.866 1.00 49.91 98 HIS A C 1
ATOM 784 O O . HIS A 1 98 ? 7.411 -8.203 -12.695 1.00 49.91 98 HIS A O 1
ATOM 790 N N . TYR A 1 99 ? 7.230 -6.134 -13.560 1.00 50.28 99 TYR A N 1
ATOM 791 C CA . TYR A 1 99 ? 5.979 -6.375 -14.278 1.00 50.28 99 TYR A CA 1
ATOM 792 C C . TYR A 1 99 ? 6.225 -7.408 -15.381 1.00 50.28 99 TYR A C 1
ATOM 794 O O . TYR A 1 99 ? 6.968 -7.140 -16.325 1.00 50.28 99 TYR A O 1
ATOM 802 N N . LEU A 1 100 ? 5.613 -8.585 -15.263 1.00 50.62 100 LEU A N 1
ATOM 803 C CA . LEU A 1 100 ? 5.709 -9.613 -16.290 1.00 50.62 100 LEU A CA 1
ATOM 804 C C . LEU A 1 100 ? 4.779 -9.259 -17.453 1.00 50.62 100 LEU A C 1
ATOM 806 O O . LEU A 1 100 ? 3.575 -9.042 -17.282 1.00 50.62 100 LEU A O 1
ATOM 810 N N . LEU A 1 101 ? 5.361 -9.200 -18.649 1.00 45.56 101 LEU A N 1
ATOM 811 C CA . LEU A 1 101 ? 4.617 -9.222 -19.897 1.00 45.56 101 LEU A CA 1
ATOM 812 C C . LEU A 1 101 ? 4.198 -10.673 -20.162 1.00 45.56 101 LEU A C 1
ATOM 814 O O . LEU A 1 101 ? 5.030 -11.504 -20.502 1.00 45.56 101 LEU A O 1
ATOM 818 N N . HIS A 1 102 ? 2.891 -10.919 -20.054 1.00 45.56 102 HIS A N 1
ATOM 819 C CA . HIS A 1 102 ? 2.165 -12.109 -20.517 1.00 45.56 102 HIS A CA 1
ATOM 820 C C . HIS A 1 102 ? 2.185 -13.388 -19.642 1.00 45.56 102 HIS A C 1
ATOM 822 O O . HIS A 1 102 ? 3.245 -13.937 -19.359 1.00 45.56 102 HIS A O 1
ATOM 828 N N . PRO A 1 103 ? 1.002 -13.960 -19.323 1.00 45.25 103 PRO A N 1
ATOM 829 C CA . PRO A 1 103 ? 0.848 -15.287 -18.711 1.00 45.25 103 PRO A CA 1
ATOM 830 C C . PRO A 1 103 ? 1.148 -16.514 -19.602 1.00 45.25 103 PRO A C 1
ATOM 832 O O . PRO A 1 103 ? 0.954 -17.626 -19.118 1.00 45.25 103 PRO A O 1
ATOM 835 N N . GLN A 1 104 ? 1.551 -16.384 -20.880 1.00 43.22 104 GLN A N 1
ATOM 836 C CA . GLN A 1 104 ? 1.817 -17.569 -21.740 1.00 43.22 104 GLN A CA 1
ATOM 837 C C . GLN A 1 104 ? 3.286 -17.843 -22.083 1.00 43.22 104 GLN A C 1
ATOM 839 O O . GLN A 1 104 ? 3.552 -18.801 -22.805 1.00 43.22 104 GLN A O 1
ATOM 844 N N . ALA A 1 105 ? 4.256 -17.086 -21.578 1.00 44.72 105 ALA A N 1
ATOM 845 C CA . ALA A 1 105 ? 5.660 -17.450 -21.764 1.00 44.72 105 ALA A CA 1
ATOM 846 C C . ALA A 1 105 ? 6.189 -18.115 -20.497 1.00 44.72 105 ALA A C 1
ATOM 848 O O . ALA A 1 105 ? 6.766 -17.433 -19.669 1.00 44.72 105 ALA A O 1
ATOM 849 N N . TYR A 1 106 ? 5.954 -19.429 -20.407 1.00 43.12 106 TYR A N 1
ATOM 850 C CA . TYR A 1 106 ? 6.629 -20.412 -19.555 1.00 43.12 106 TYR A CA 1
ATOM 851 C C . TYR A 1 106 ? 6.747 -20.100 -18.051 1.00 43.12 106 TYR A C 1
ATOM 853 O O . TYR A 1 106 ? 6.975 -18.998 -17.584 1.00 43.12 106 TYR A O 1
ATOM 861 N N . HIS A 1 107 ? 6.601 -21.143 -17.248 1.00 50.59 107 HIS A N 1
ATOM 862 C CA . HIS A 1 107 ? 6.561 -21.113 -15.785 1.00 50.59 107 HIS A CA 1
ATOM 863 C C . HIS A 1 107 ? 7.872 -20.651 -15.094 1.00 50.59 107 HIS A C 1
ATOM 865 O O . HIS A 1 107 ? 8.049 -20.914 -13.906 1.00 50.59 107 HIS A O 1
ATOM 871 N N . GLN A 1 108 ? 8.799 -20.019 -15.822 1.00 53.03 108 GLN A N 1
ATOM 872 C CA . GLN A 1 108 ? 10.166 -19.719 -15.405 1.00 53.03 108 GLN A CA 1
ATOM 873 C C . GLN A 1 108 ? 10.513 -18.242 -15.681 1.00 53.03 108 GLN A C 1
ATOM 875 O O . GLN A 1 108 ? 10.178 -17.722 -16.750 1.00 53.03 108 GLN A O 1
ATOM 880 N N . PRO A 1 109 ? 11.179 -17.544 -14.738 1.00 56.22 109 PRO A N 1
ATOM 881 C CA . PRO A 1 109 ? 11.658 -16.177 -14.925 1.00 56.22 109 PRO A CA 1
ATOM 882 C C . PRO A 1 109 ? 12.493 -16.019 -16.203 1.00 56.22 109 PRO A C 1
ATOM 884 O O . PRO A 1 109 ? 13.163 -16.956 -16.636 1.00 56.22 109 PRO A O 1
ATOM 887 N N . LEU A 1 110 ? 12.514 -14.809 -1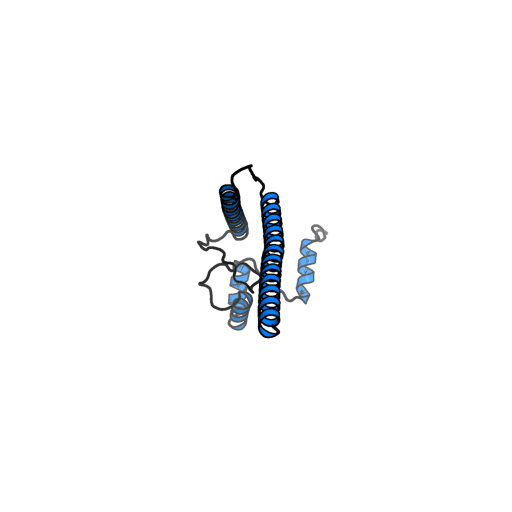6.779 1.00 67.31 110 LEU A N 1
ATOM 888 C CA . LEU A 1 110 ? 13.307 -14.495 -17.980 1.00 67.31 110 LEU A CA 1
ATOM 889 C C . LEU A 1 110 ? 14.772 -14.942 -17.843 1.00 67.31 110 LEU A C 1
ATOM 891 O O . LEU A 1 110 ? 15.334 -15.482 -18.790 1.00 67.31 110 LEU A O 1
ATOM 895 N N . GLU A 1 111 ? 15.359 -14.748 -16.661 1.00 70.44 111 GLU A N 1
ATOM 896 C CA . GLU A 1 111 ? 16.716 -15.188 -16.326 1.00 70.44 111 GLU A CA 1
ATOM 897 C C . GLU A 1 111 ? 16.904 -16.698 -16.520 1.00 70.44 111 GLU A C 1
ATOM 899 O O . GLU A 1 111 ? 17.884 -17.132 -17.117 1.00 70.44 111 GLU A O 1
ATOM 904 N N . GLU A 1 112 ? 15.936 -17.499 -16.082 1.00 69.56 112 GLU A N 1
ATOM 905 C CA . GLU A 1 112 ? 16.000 -18.956 -16.144 1.00 69.56 112 GLU A CA 1
ATOM 906 C C . GLU A 1 112 ? 15.782 -19.469 -17.576 1.00 69.56 112 GLU A C 1
ATOM 908 O O . GLU A 1 112 ? 16.468 -20.388 -18.021 1.00 69.56 112 GLU A O 1
ATOM 913 N N . MET A 1 113 ? 14.910 -18.816 -18.350 1.00 70.88 113 MET A N 1
ATOM 914 C CA . MET A 1 113 ? 14.714 -19.121 -19.771 1.00 70.88 113 MET A CA 1
ATOM 915 C C . MET A 1 113 ? 15.939 -18.754 -20.621 1.00 70.88 113 MET A C 1
ATOM 917 O O . MET A 1 113 ? 16.368 -19.550 -21.458 1.00 70.88 113 MET A O 1
ATOM 921 N N . VAL A 1 114 ? 16.525 -17.573 -20.401 1.00 74.50 114 VAL A N 1
ATOM 922 C CA . VAL A 1 114 ? 17.759 -17.145 -21.078 1.00 74.50 114 VAL A CA 1
ATOM 923 C C . VAL A 1 114 ? 18.925 -18.043 -20.665 1.00 74.50 114 VAL A C 1
ATOM 925 O O . VAL A 1 114 ? 19.677 -18.490 -21.529 1.00 74.50 114 VAL A O 1
ATOM 928 N N . GLY A 1 115 ? 19.030 -18.395 -19.380 1.00 77.75 115 GLY A N 1
ATOM 929 C CA . GLY A 1 115 ? 20.013 -19.351 -18.868 1.00 77.75 115 GLY A CA 1
ATOM 930 C C . GLY A 1 115 ? 19.884 -20.733 -19.510 1.00 77.75 115 GLY A C 1
ATOM 931 O O . GLY A 1 115 ? 20.879 -21.316 -19.938 1.00 77.75 115 GLY A O 1
ATOM 932 N N . HIS A 1 116 ? 18.657 -21.236 -19.662 1.00 82.12 116 HIS A N 1
ATOM 933 C CA . HIS A 1 116 ? 18.396 -22.504 -20.336 1.00 82.12 116 HIS A CA 1
ATOM 934 C C . HIS A 1 116 ? 18.764 -22.455 -21.827 1.00 82.12 116 HIS A C 1
ATOM 936 O O . HIS A 1 116 ? 19.392 -23.385 -22.334 1.00 82.12 116 HIS A O 1
ATOM 942 N N . LEU A 1 117 ? 18.436 -21.364 -22.529 1.00 82.25 117 LEU A N 1
ATOM 943 C CA . LEU A 1 117 ? 18.783 -21.189 -23.942 1.00 82.25 117 LEU A CA 1
ATOM 944 C C . LEU A 1 117 ? 20.302 -21.092 -24.152 1.00 82.25 117 LEU A C 1
ATOM 946 O O . LEU A 1 117 ? 20.827 -21.744 -25.051 1.00 82.25 117 LEU A O 1
ATOM 950 N N . LEU A 1 118 ? 21.013 -20.354 -23.296 1.00 82.44 118 LEU A N 1
ATOM 951 C CA . LEU A 1 118 ? 22.478 -20.274 -23.315 1.00 82.44 118 LEU A CA 1
ATOM 952 C C . LEU A 1 118 ? 23.140 -21.626 -23.066 1.00 82.44 118 LEU A C 1
ATOM 954 O O . LEU A 1 118 ? 24.151 -21.935 -23.690 1.00 82.44 118 LEU A O 1
ATOM 958 N N . ASN A 1 119 ? 22.571 -22.426 -22.162 1.00 85.44 119 ASN A N 1
ATOM 959 C CA . ASN A 1 119 ? 23.106 -23.738 -21.822 1.00 85.44 119 ASN A CA 1
ATOM 960 C C . ASN A 1 119 ? 22.869 -24.771 -22.937 1.00 85.44 119 ASN A C 1
ATOM 962 O O . ASN A 1 119 ? 23.724 -25.617 -23.183 1.00 85.44 119 ASN A O 1
ATOM 966 N N . LEU A 1 120 ? 21.722 -24.704 -23.625 1.00 88.19 120 LEU A N 1
ATOM 967 C CA . LEU A 1 120 ? 21.409 -25.594 -24.746 1.00 88.19 120 LEU A CA 1
ATOM 968 C C . LEU A 1 120 ? 22.148 -25.210 -26.029 1.00 88.19 120 LEU A C 1
ATOM 970 O O . LEU A 1 120 ? 22.679 -26.079 -26.719 1.00 88.19 120 LEU A O 1
ATOM 974 N N . ASN A 1 121 ? 22.127 -23.925 -26.388 1.00 86.25 121 ASN A N 1
ATOM 975 C CA . ASN A 1 121 ? 22.764 -23.426 -27.597 1.00 86.25 121 ASN A CA 1
ATOM 976 C C . ASN A 1 121 ? 23.159 -21.944 -27.448 1.00 86.25 121 ASN A C 1
ATOM 978 O O . ASN A 1 121 ? 22.350 -21.052 -27.727 1.00 86.25 121 ASN A O 1
ATOM 982 N N . PRO A 1 122 ? 24.419 -21.661 -27.079 1.00 84.06 122 PRO A N 1
ATOM 983 C CA . PRO A 1 122 ? 24.871 -20.296 -26.838 1.00 84.06 122 PRO A CA 1
ATOM 984 C C . PRO A 1 122 ? 24.893 -19.436 -28.108 1.00 84.06 122 PRO A C 1
ATOM 986 O O . PRO A 1 122 ? 24.761 -18.222 -28.015 1.00 84.06 122 PRO A O 1
ATOM 989 N N . GLN A 1 123 ? 25.020 -20.037 -29.296 1.00 84.31 123 GLN A N 1
ATOM 990 C CA . GLN A 1 123 ? 25.045 -19.291 -30.561 1.00 84.31 123 GLN A CA 1
ATOM 991 C C . GLN A 1 123 ? 23.656 -18.749 -30.904 1.00 84.31 123 GLN A C 1
ATOM 993 O O . GLN A 1 123 ? 23.498 -17.558 -31.139 1.00 84.31 123 GLN A O 1
ATOM 998 N N . VAL A 1 124 ? 22.631 -19.603 -30.819 1.00 82.06 124 VAL A N 1
ATOM 999 C CA . VAL A 1 124 ? 21.229 -19.199 -31.036 1.00 82.06 124 VAL A CA 1
ATOM 1000 C C . VAL A 1 124 ? 20.772 -18.212 -29.961 1.00 82.06 124 VAL A C 1
ATOM 1002 O O . VAL A 1 124 ? 20.026 -17.278 -30.251 1.00 82.06 124 VAL A O 1
ATOM 1005 N N . ALA A 1 125 ? 21.239 -18.388 -28.721 1.00 83.00 125 ALA A N 1
ATOM 1006 C CA . ALA A 1 125 ? 21.004 -17.426 -27.653 1.00 83.00 125 ALA A CA 1
ATOM 1007 C C . ALA A 1 125 ? 21.600 -16.051 -27.992 1.00 83.00 125 ALA A C 1
ATOM 1009 O O . ALA A 1 125 ? 20.906 -15.046 -27.866 1.00 83.00 125 ALA A O 1
ATOM 1010 N N . ASN A 1 126 ? 22.852 -16.006 -28.457 1.00 82.69 126 ASN A N 1
ATOM 1011 C CA . ASN A 1 126 ? 23.525 -14.761 -28.817 1.00 82.69 126 ASN A CA 1
ATOM 1012 C C . ASN A 1 126 ? 22.879 -14.081 -30.026 1.00 82.69 126 ASN A C 1
ATOM 1014 O O . ASN A 1 126 ? 22.596 -12.896 -29.936 1.00 82.69 126 ASN A O 1
ATOM 1018 N N . GLU A 1 127 ? 22.550 -14.808 -31.096 1.00 82.12 127 GLU A N 1
ATOM 1019 C CA . GLU A 1 127 ? 21.834 -14.246 -32.253 1.00 82.12 127 GLU A CA 1
ATOM 1020 C C . GLU A 1 127 ? 20.484 -13.638 -31.845 1.00 82.12 127 GLU A C 1
ATOM 1022 O O . GLU A 1 127 ? 20.112 -12.554 -32.295 1.00 82.12 127 GLU A O 1
ATOM 1027 N N . LEU A 1 128 ? 19.749 -14.314 -30.955 1.00 79.44 128 LEU A N 1
ATOM 1028 C CA . LEU A 1 128 ? 18.476 -13.819 -30.438 1.00 79.44 128 LEU A CA 1
ATOM 1029 C C . LEU A 1 128 ? 18.660 -12.571 -29.570 1.00 79.44 128 LEU A C 1
ATOM 1031 O O . LEU A 1 128 ? 17.874 -11.630 -29.681 1.00 79.44 128 LEU A O 1
ATOM 1035 N N . LEU A 1 129 ? 19.677 -12.558 -28.709 1.00 80.69 129 LEU A N 1
ATOM 1036 C CA . LEU A 1 129 ? 20.006 -11.409 -27.872 1.00 80.69 129 LEU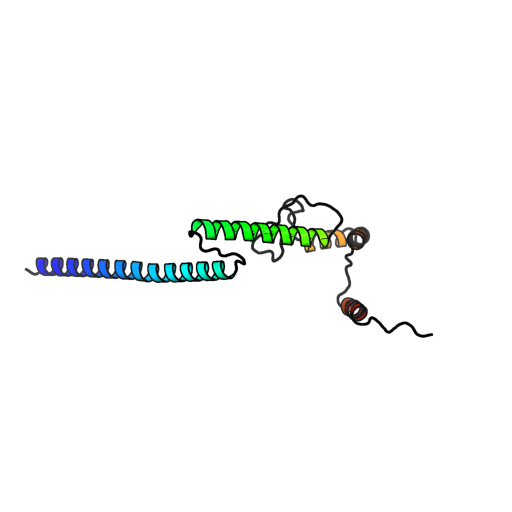 A CA 1
ATOM 1037 C C . LEU A 1 129 ? 20.445 -10.222 -28.736 1.00 80.69 129 LEU A C 1
ATOM 1039 O O . LEU A 1 129 ? 19.877 -9.143 -28.588 1.00 80.69 129 LEU A O 1
ATOM 1043 N N . GLU A 1 130 ? 21.342 -10.429 -29.698 1.00 78.88 130 GLU A N 1
ATOM 1044 C CA . GLU A 1 130 ? 21.819 -9.407 -30.634 1.00 78.88 130 GLU A CA 1
ATOM 1045 C C . GLU A 1 130 ? 20.681 -8.844 -31.486 1.00 78.88 130 GLU A C 1
ATOM 1047 O O . GLU A 1 130 ? 20.532 -7.627 -31.596 1.00 78.88 130 GLU A O 1
ATOM 1052 N N . HIS A 1 131 ? 19.803 -9.707 -32.005 1.00 76.62 131 HIS A N 1
ATOM 1053 C CA . HIS A 1 131 ? 18.589 -9.288 -32.707 1.00 76.62 131 HIS A CA 1
ATOM 1054 C C . HIS A 1 131 ? 17.655 -8.448 -31.813 1.00 76.62 131 HIS A C 1
ATOM 1056 O O . HIS A 1 131 ? 16.918 -7.592 -32.302 1.00 76.62 131 HIS A O 1
ATOM 1062 N N . LYS A 1 132 ? 17.683 -8.661 -30.491 1.00 67.38 132 LYS A N 1
ATOM 1063 C CA . LYS A 1 132 ? 16.957 -7.853 -29.496 1.00 67.38 132 LYS A CA 1
ATOM 1064 C C . LYS A 1 132 ? 17.771 -6.665 -28.958 1.00 67.38 132 LYS A C 1
ATOM 1066 O O . LYS A 1 132 ? 17.265 -5.949 -28.096 1.00 67.38 132 LYS A O 1
ATOM 1071 N N . GLY A 1 133 ? 18.987 -6.427 -29.456 1.00 68.06 133 GLY A N 1
ATOM 1072 C CA . GLY A 1 133 ? 19.879 -5.359 -28.993 1.00 68.06 133 GLY A CA 1
ATOM 1073 C C . GLY A 1 133 ? 20.441 -5.583 -27.585 1.00 68.06 133 GLY A C 1
ATOM 1074 O O . GLY A 1 133 ? 20.797 -4.629 -26.897 1.00 68.06 133 GLY A O 1
ATOM 1075 N N . LEU A 1 134 ? 20.471 -6.833 -27.132 1.00 76.69 134 LEU A N 1
ATOM 1076 C CA . LEU A 1 134 ? 20.986 -7.268 -25.841 1.00 76.69 134 LEU A CA 1
ATOM 1077 C C . LEU A 1 134 ? 22.272 -8.071 -26.060 1.00 76.69 134 LEU A C 1
ATOM 1079 O O . LEU A 1 134 ? 22.430 -8.749 -27.068 1.00 76.69 134 LEU A O 1
ATOM 1083 N N . ALA A 1 135 ? 23.190 -8.022 -25.102 1.00 78.56 135 ALA A N 1
ATOM 1084 C CA . ALA A 1 135 ? 24.404 -8.829 -25.121 1.00 78.56 135 ALA A CA 1
ATOM 1085 C C . ALA A 1 135 ? 24.763 -9.239 -23.694 1.00 78.56 135 ALA A C 1
ATOM 1087 O O . ALA A 1 135 ? 24.583 -8.462 -22.753 1.00 78.56 135 ALA A O 1
ATOM 1088 N N . ILE A 1 136 ? 25.272 -10.457 -23.531 1.00 77.31 136 ILE A N 1
ATOM 1089 C CA . ILE A 1 136 ? 25.774 -10.942 -22.246 1.00 77.31 136 ILE A CA 1
ATOM 1090 C C . ILE A 1 136 ? 27.268 -10.694 -22.215 1.00 77.31 136 ILE A C 1
ATOM 1092 O O . ILE A 1 136 ? 28.011 -11.179 -23.064 1.00 77.31 136 ILE A O 1
ATOM 1096 N N . VAL A 1 137 ? 27.698 -9.927 -21.222 1.00 77.12 137 VAL A N 1
ATOM 1097 C CA . VAL A 1 137 ? 29.091 -9.529 -21.068 1.00 77.12 137 VAL A CA 1
ATOM 1098 C C . VAL A 1 137 ? 29.563 -9.994 -19.693 1.00 77.12 137 VAL A C 1
ATOM 1100 O O . VAL A 1 137 ? 28.867 -9.737 -18.707 1.00 77.12 137 VAL A O 1
ATOM 1103 N N . PRO A 1 138 ? 30.719 -10.676 -19.592 1.00 75.56 138 PRO A N 1
ATOM 1104 C CA . PRO A 1 138 ? 31.322 -10.990 -18.304 1.00 75.56 138 PRO A CA 1
ATOM 1105 C C . PRO A 1 138 ? 31.485 -9.720 -17.472 1.00 75.56 138 PRO A C 1
ATOM 1107 O O . PRO A 1 138 ? 31.880 -8.679 -17.998 1.00 75.56 138 PRO A O 1
ATOM 1110 N N . MET A 1 139 ? 31.216 -9.802 -16.170 1.00 74.44 139 MET A N 1
ATOM 1111 C CA . MET A 1 139 ? 31.248 -8.629 -15.289 1.00 74.44 139 MET A CA 1
ATOM 1112 C C . MET A 1 139 ? 32.608 -7.909 -15.322 1.00 74.44 139 MET A C 1
ATOM 1114 O O . MET A 1 139 ? 32.662 -6.682 -15.302 1.00 74.44 139 MET A O 1
ATOM 1118 N N . ASP A 1 140 ? 33.698 -8.660 -15.496 1.00 76.00 140 ASP A N 1
ATOM 1119 C CA . ASP A 1 140 ? 35.062 -8.130 -15.624 1.00 76.00 140 ASP A CA 1
ATOM 1120 C C . ASP A 1 140 ? 35.240 -7.213 -16.845 1.00 76.00 140 ASP A C 1
ATOM 1122 O O . ASP A 1 140 ? 36.070 -6.309 -16.848 1.00 76.00 140 ASP A O 1
ATOM 1126 N N . SER A 1 141 ? 34.431 -7.423 -17.885 1.00 69.88 141 SER A N 1
ATOM 1127 C CA . SER A 1 141 ? 34.425 -6.633 -19.120 1.00 69.88 141 SER A CA 1
ATOM 1128 C C . SER A 1 141 ? 33.358 -5.529 -19.115 1.00 69.88 141 SER A C 1
ATOM 1130 O O . SER A 1 141 ? 33.413 -4.618 -19.939 1.00 69.88 141 SER A O 1
ATOM 1132 N N . ALA A 1 142 ? 32.405 -5.558 -18.174 1.00 64.88 142 ALA A N 1
ATOM 1133 C CA . ALA A 1 142 ? 31.326 -4.571 -18.085 1.00 64.88 142 ALA A CA 1
ATOM 1134 C C . ALA A 1 142 ? 31.849 -3.153 -17.785 1.00 64.88 142 ALA A C 1
ATOM 1136 O O . ALA A 1 142 ? 31.313 -2.169 -18.297 1.00 64.88 142 ALA A O 1
ATOM 1137 N N . TYR A 1 143 ? 32.942 -3.042 -17.020 1.00 65.62 143 TYR A N 1
ATOM 1138 C CA . TYR A 1 143 ? 33.588 -1.760 -16.720 1.00 65.62 143 TYR A CA 1
ATOM 1139 C C . TYR A 1 143 ? 34.133 -1.055 -17.971 1.00 65.62 143 TYR A C 1
ATOM 1141 O O . TYR A 1 143 ? 34.051 0.168 -18.054 1.00 65.62 143 TYR A O 1
ATOM 1149 N N . ALA A 1 144 ? 34.618 -1.804 -18.968 1.00 66.06 144 ALA A N 1
ATOM 1150 C CA . ALA A 1 144 ? 35.123 -1.230 -20.216 1.00 66.06 144 ALA A CA 1
ATOM 1151 C C . ALA A 1 144 ? 33.997 -0.609 -21.065 1.00 66.06 144 ALA A C 1
ATOM 1153 O O . ALA A 1 144 ? 34.193 0.422 -21.701 1.00 66.06 144 ALA A O 1
ATOM 1154 N N . ILE A 1 145 ? 32.792 -1.188 -21.032 1.00 62.78 145 ILE A N 1
ATOM 1155 C CA . ILE A 1 145 ? 31.630 -0.683 -21.783 1.00 62.78 145 ILE A CA 1
ATOM 1156 C C . ILE A 1 145 ? 31.073 0.597 -21.147 1.00 62.78 145 ILE A C 1
ATOM 1158 O O . ILE A 1 145 ? 30.720 1.536 -21.861 1.00 62.78 145 ILE A O 1
ATOM 1162 N N . LEU A 1 146 ? 31.044 0.672 -19.812 1.00 59.88 146 LEU A N 1
ATOM 1163 C CA . LEU A 1 146 ? 30.630 1.885 -19.098 1.00 59.88 146 LEU A CA 1
ATOM 1164 C C . LEU A 1 146 ? 31.597 3.055 -19.329 1.00 59.88 146 LEU A C 1
ATOM 1166 O O . LEU A 1 146 ? 31.153 4.196 -19.397 1.00 59.88 146 LEU A O 1
ATOM 1170 N N . GLN A 1 147 ? 32.892 2.775 -19.503 1.00 54.56 147 GLN A N 1
ATOM 1171 C CA . GLN A 1 147 ? 33.897 3.791 -19.832 1.00 54.56 147 GLN A CA 1
ATOM 1172 C C . GLN A 1 147 ? 33.734 4.342 -21.259 1.00 54.56 147 GLN A C 1
ATOM 1174 O O . GLN A 1 147 ? 33.899 5.541 -21.474 1.00 54.56 147 GLN A O 1
ATOM 1179 N N . ILE A 1 148 ? 33.324 3.510 -22.226 1.00 55.22 148 ILE A N 1
ATOM 1180 C CA . ILE A 1 148 ? 33.079 3.942 -23.616 1.00 55.22 148 ILE A CA 1
ATOM 1181 C C . ILE A 1 148 ? 31.879 4.899 -23.717 1.00 55.22 148 ILE A C 1
ATOM 1183 O O . ILE A 1 148 ? 31.880 5.793 -24.559 1.00 55.22 148 ILE A O 1
ATOM 1187 N N . SER A 1 149 ? 30.861 4.768 -22.856 1.00 51.03 149 SER A N 1
ATOM 1188 C CA . SER A 1 149 ? 29.712 5.687 -22.876 1.00 51.03 149 SER A CA 1
ATOM 1189 C C . SER A 1 149 ? 29.975 7.023 -22.165 1.00 51.03 149 SER A C 1
ATOM 1191 O O . SER A 1 149 ? 29.137 7.922 -22.267 1.00 51.03 149 SER A O 1
ATOM 1193 N N . SER A 1 150 ? 31.081 7.156 -21.423 1.00 46.69 150 SER A N 1
ATOM 1194 C CA . SER A 1 150 ? 31.443 8.376 -20.687 1.00 46.69 150 SER A CA 1
ATOM 1195 C C . SER A 1 150 ? 32.474 9.269 -21.384 1.00 46.69 150 SER A C 1
ATOM 1197 O O . SER A 1 150 ? 32.623 10.411 -20.960 1.00 46.69 150 SER A O 1
ATOM 1199 N N . ASP A 1 151 ? 33.116 8.816 -22.467 1.00 43.78 151 ASP A N 1
ATOM 1200 C CA . ASP A 1 151 ? 34.092 9.615 -23.222 1.00 43.78 151 ASP A CA 1
ATOM 1201 C C . ASP A 1 151 ? 33.653 9.834 -24.682 1.00 43.78 151 ASP A C 1
ATOM 1203 O O . ASP A 1 151 ? 33.893 8.986 -25.542 1.00 43.78 151 ASP A O 1
ATOM 1207 N N . PRO A 1 152 ? 33.070 11.001 -25.029 1.00 44.72 152 PRO A N 1
ATOM 1208 C CA . PRO A 1 152 ? 32.799 11.349 -26.423 1.00 44.72 152 PRO A CA 1
ATOM 1209 C C . PRO A 1 152 ? 34.059 11.691 -27.235 1.00 44.72 152 PRO A C 1
ATOM 1211 O O . PRO A 1 152 ? 33.973 11.823 -28.452 1.00 44.72 152 PRO A O 1
ATOM 1214 N N . CYS A 1 153 ? 35.223 11.874 -26.601 1.00 48.22 153 CYS A N 1
ATOM 1215 C CA . CYS A 1 153 ? 36.406 12.425 -27.265 1.00 48.22 153 CYS A CA 1
ATOM 1216 C C . CYS A 1 153 ? 37.704 11.849 -26.688 1.00 48.22 153 CYS A C 1
ATOM 1218 O O . CYS A 1 153 ? 38.291 12.445 -25.790 1.00 48.22 153 CYS A O 1
ATOM 1220 N N . SER A 1 154 ? 38.203 10.724 -27.201 1.00 46.53 154 SER A N 1
ATOM 1221 C CA . SER A 1 154 ? 39.616 10.344 -26.975 1.00 46.53 154 SER A CA 1
ATOM 1222 C C . SER A 1 154 ? 40.282 9.574 -28.114 1.00 46.53 154 SER A C 1
ATOM 1224 O O . SER A 1 154 ? 41.486 9.372 -28.054 1.00 46.53 154 SER A O 1
ATOM 1226 N N . ASN A 1 155 ? 39.572 9.203 -29.184 1.00 48.84 155 ASN A N 1
ATOM 1227 C CA . ASN A 1 155 ? 40.187 8.487 -30.306 1.00 48.84 155 ASN A CA 1
ATOM 1228 C C . ASN A 1 155 ? 39.933 9.201 -31.636 1.00 48.84 155 ASN A C 1
ATOM 1230 O O . ASN A 1 155 ? 39.249 8.689 -32.517 1.00 48.84 155 ASN A O 1
ATOM 1234 N N . LEU A 1 156 ? 40.510 10.395 -31.774 1.00 42.44 156 LEU A N 1
ATOM 1235 C CA . LEU A 1 156 ? 40.874 10.926 -33.083 1.00 42.44 156 LEU A CA 1
ATOM 1236 C C . LEU A 1 156 ? 42.166 11.742 -32.959 1.00 42.44 156 LEU A C 1
ATOM 1238 O O . LEU A 1 156 ? 42.140 12.964 -32.858 1.00 42.44 156 LEU A O 1
ATOM 1242 N N . CYS A 1 157 ? 43.298 11.048 -32.982 1.00 33.50 157 CYS A N 1
ATOM 1243 C CA . CYS A 1 157 ? 44.567 11.625 -33.410 1.00 33.50 157 CYS A CA 1
ATOM 1244 C C . CYS A 1 157 ? 45.138 10.721 -34.509 1.00 33.50 157 CYS A C 1
ATOM 1246 O O . CYS A 1 157 ? 45.183 9.505 -34.309 1.00 33.50 157 CYS A O 1
ATOM 1248 N N . PRO A 1 158 ? 45.580 11.263 -35.652 1.00 50.19 158 PRO A N 1
ATOM 1249 C CA . PRO A 1 158 ? 46.866 10.863 -36.196 1.00 50.19 158 PRO A CA 1
ATOM 1250 C C . PRO A 1 158 ? 48.017 11.410 -35.337 1.00 50.19 158 PRO A C 1
ATOM 1252 O O . PRO A 1 158 ? 47.859 12.509 -34.753 1.00 50.19 158 PRO A O 1
#

Mean predicted aligned error: 19.42 Å

Foldseek 3Di:
DVVVVVVVVVVVVVVVVVVVVVVVVVVVVVVVVVVVVVVLVVLLVVQPDNDPDDPVVSVVSSVVVVVVVQVVVLVVVCVVQPDDDQPFDFDDDPPDPDGDTDPPDDPDDPVVVLVVCCVVPVVVSQVVCVVSVHDDDPPVCVVVVVVVVVDPDDPDDD